Protein AF-A0A9E1MS22-F1 (afdb_monomer_lite)

Secondary structure (DSSP, 8-state):
-PPP---------------S---HHHHHHHHHHHHHHHHHHHHHHHHHHTT--GGGHHHHHHHHHHHHHHHHHHHH--TTTS-HHHHHHHHHHHHHHHHHHHTT-

Radius of gyration: 23.84 Å; chains: 1; bounding box: 70×46×55 Å

Foldseek 3Di:
DDDDDDDDPPPPPPVPPPPLAADPVLVVLLVVLLVLLVVVLVLLVVCVVVVNDPVCVVVVVVSVVVNVVSVVVLVVDDPVPDDPNSVVVSVVSVVSSVVSVVVSD

Structure (mmCIF, N/CA/C/O backbone):
data_AF-A0A9E1MS22-F1
#
_entry.id   AF-A0A9E1MS22-F1
#
loop_
_atom_site.group_PDB
_atom_site.id
_atom_site.type_symbol
_atom_site.label_atom_id
_atom_site.label_alt_id
_atom_site.label_comp_id
_atom_site.label_asym_id
_atom_site.label_entity_id
_atom_site.label_seq_id
_atom_site.pdbx_PDB_ins_code
_atom_site.Cartn_x
_atom_site.Cartn_y
_atom_site.Cartn_z
_atom_site.occupancy
_atom_site.B_iso_or_equiv
_atom_site.auth_seq_id
_atom_site.auth_comp_id
_atom_site.auth_asym_id
_atom_site.auth_atom_id
_atom_site.pdbx_PDB_model_num
ATOM 1 N N . GLU A 1 1 ? 55.080 -39.930 -32.904 1.00 44.41 1 GLU A N 1
ATOM 2 C CA . GLU A 1 1 ? 54.482 -38.814 -33.651 1.00 44.41 1 GLU A CA 1
ATOM 3 C C . GLU A 1 1 ? 52.994 -38.835 -33.374 1.00 44.41 1 GLU A C 1
ATOM 5 O O . GLU A 1 1 ? 52.425 -39.918 -33.263 1.00 44.41 1 GLU A O 1
ATOM 10 N N . GLU A 1 2 ? 52.486 -37.656 -33.048 1.00 48.62 2 GLU A N 1
ATOM 11 C CA . GLU A 1 2 ? 51.218 -37.335 -32.385 1.00 48.62 2 GLU A CA 1
ATOM 12 C C . GLU A 1 2 ? 49.966 -37.779 -33.157 1.00 48.62 2 GLU A C 1
ATOM 14 O O . GLU A 1 2 ? 49.990 -37.814 -34.388 1.00 48.62 2 GLU A O 1
ATOM 19 N N . PRO A 1 3 ? 48.839 -38.051 -32.475 1.00 49.94 3 PRO A N 1
ATOM 20 C CA . PRO A 1 3 ? 47.537 -37.711 -33.019 1.00 49.94 3 PRO A CA 1
ATOM 21 C C . PRO A 1 3 ? 47.260 -36.223 -32.748 1.00 49.94 3 PRO A C 1
ATOM 23 O O . PRO A 1 3 ? 47.319 -35.785 -31.599 1.00 49.94 3 PRO A O 1
ATOM 26 N N . GLU A 1 4 ? 46.988 -35.461 -33.808 1.00 50.38 4 GLU A N 1
ATOM 27 C CA . GLU A 1 4 ? 46.494 -34.086 -33.711 1.00 50.38 4 GLU A CA 1
ATOM 28 C C . GLU A 1 4 ? 45.187 -34.032 -32.906 1.00 50.38 4 GLU A C 1
ATOM 30 O O . GLU A 1 4 ? 44.254 -34.811 -33.116 1.00 50.38 4 GLU A O 1
ATOM 35 N N . GLU A 1 5 ? 45.195 -33.102 -31.958 1.00 51.16 5 GLU A N 1
ATOM 36 C CA . GLU A 1 5 ? 44.094 -32.591 -31.152 1.00 51.16 5 GLU A CA 1
ATOM 37 C C . GLU A 1 5 ? 43.126 -31.738 -31.997 1.00 51.16 5 GLU A C 1
ATOM 39 O O . GLU A 1 5 ? 43.434 -31.376 -33.134 1.00 51.16 5 GLU A O 1
ATOM 44 N N . THR A 1 6 ? 42.041 -31.284 -31.357 1.00 44.09 6 THR A N 1
ATOM 45 C CA . THR A 1 6 ? 41.071 -30.248 -31.791 1.00 44.09 6 THR A CA 1
ATOM 46 C C . THR A 1 6 ? 39.997 -30.725 -32.793 1.00 44.09 6 THR A C 1
ATOM 48 O O . THR A 1 6 ? 40.293 -31.356 -33.797 1.00 44.09 6 THR A O 1
ATOM 51 N N . GLU A 1 7 ? 38.693 -30.519 -32.586 1.00 46.22 7 GLU A N 1
ATOM 52 C CA . GLU A 1 7 ? 38.006 -29.449 -31.854 1.00 46.22 7 GLU A CA 1
ATOM 53 C C . GLU A 1 7 ? 36.783 -29.983 -31.078 1.00 46.22 7 GLU A C 1
ATOM 55 O O . GLU A 1 7 ? 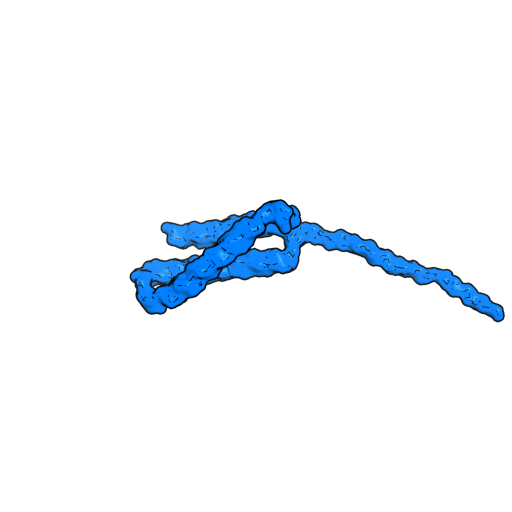35.913 -30.659 -31.634 1.00 46.22 7 GLU A O 1
ATOM 60 N N . GLU A 1 8 ? 36.711 -29.654 -29.784 1.00 59.38 8 GLU A N 1
ATOM 61 C CA . GLU A 1 8 ? 35.436 -29.454 -29.089 1.00 59.38 8 GLU A CA 1
ATOM 62 C C . GLU A 1 8 ? 34.668 -28.348 -29.824 1.00 59.38 8 GLU A C 1
ATOM 64 O O . GLU A 1 8 ? 35.266 -27.315 -30.133 1.00 59.38 8 GLU A O 1
ATOM 69 N N . PRO A 1 9 ? 33.360 -28.486 -30.085 1.00 48.88 9 PRO A N 1
ATOM 70 C CA . PRO A 1 9 ? 32.571 -27.296 -30.313 1.00 48.88 9 PRO A CA 1
ATOM 71 C C . PRO A 1 9 ? 32.499 -26.563 -28.972 1.00 48.88 9 PRO A C 1
ATOM 73 O O . PRO A 1 9 ? 31.881 -27.056 -28.028 1.00 48.88 9 PRO A O 1
ATOM 76 N N . GLU A 1 10 ? 33.165 -25.408 -28.899 1.00 46.03 10 GLU A N 1
ATOM 77 C CA . GLU A 1 10 ? 32.884 -24.382 -27.902 1.00 46.03 10 GLU A CA 1
ATOM 78 C C . GLU A 1 10 ? 31.363 -24.254 -27.766 1.00 46.03 10 GLU A C 1
ATOM 80 O O . GLU A 1 10 ? 30.658 -23.958 -28.740 1.00 46.03 10 GLU A O 1
ATOM 85 N N . GLU A 1 11 ? 30.861 -24.481 -26.550 1.00 50.25 11 GLU A N 1
ATOM 86 C CA . GLU A 1 11 ? 29.625 -23.870 -26.086 1.00 50.25 11 GLU A CA 1
ATOM 87 C C . GLU A 1 11 ? 29.776 -22.366 -26.306 1.00 50.25 11 GLU A C 1
ATOM 89 O O . GLU A 1 11 ? 30.279 -21.618 -25.470 1.00 50.25 11 GLU A O 1
ATOM 94 N N . THR A 1 12 ? 29.331 -21.911 -27.473 1.00 42.25 12 THR A N 1
ATOM 95 C CA . THR A 1 12 ? 28.812 -20.563 -27.593 1.00 42.25 12 THR A CA 1
ATOM 96 C C . THR A 1 12 ? 27.538 -20.580 -26.760 1.00 42.25 12 THR A C 1
ATOM 98 O O . THR A 1 12 ? 26.449 -20.836 -27.273 1.00 42.25 12 THR A O 1
ATOM 101 N N . GLU A 1 13 ? 27.683 -20.365 -25.450 1.00 49.97 13 GLU A N 1
ATOM 102 C CA . GLU A 1 13 ? 26.642 -19.707 -24.676 1.00 49.97 13 GLU A CA 1
ATOM 103 C C . GLU A 1 13 ? 26.459 -18.341 -25.342 1.00 49.97 13 GLU A C 1
ATOM 105 O O . GLU A 1 13 ? 27.077 -17.335 -24.988 1.00 49.97 13 GLU A O 1
ATOM 110 N N . GLU A 1 14 ? 25.638 -18.321 -26.394 1.00 45.00 14 GLU A N 1
ATOM 111 C CA . GLU A 1 14 ? 24.934 -17.115 -26.779 1.00 45.00 14 GLU A CA 1
ATOM 112 C C . GLU A 1 14 ? 24.343 -16.567 -25.476 1.00 45.00 14 GLU A C 1
ATOM 114 O O . GLU A 1 14 ? 23.768 -17.357 -24.714 1.00 45.00 14 GLU A O 1
ATOM 119 N N . PRO A 1 15 ? 24.491 -15.265 -25.162 1.00 48.84 15 PRO A N 1
ATOM 120 C CA . PRO A 1 15 ? 23.714 -14.685 -24.088 1.00 48.84 15 PRO A CA 1
ATOM 121 C C . PRO A 1 15 ? 22.272 -14.905 -24.512 1.00 48.84 15 PRO A C 1
ATOM 123 O O . PRO A 1 15 ? 21.761 -14.243 -25.413 1.00 48.84 15 PRO A O 1
ATOM 126 N N . THR A 1 16 ? 21.674 -15.940 -23.932 1.00 41.78 16 THR A N 1
ATOM 127 C CA . THR A 1 16 ? 20.283 -16.276 -24.123 1.00 41.78 16 THR A CA 1
ATOM 128 C C . THR A 1 16 ? 19.589 -14.994 -23.720 1.00 41.78 16 THR A C 1
ATOM 130 O O . THR A 1 16 ? 19.730 -14.577 -22.570 1.00 41.78 16 THR A O 1
ATOM 133 N N . GLU A 1 17 ? 18.965 -14.303 -24.678 1.00 54.16 17 GLU A N 1
ATOM 134 C CA . GLU A 1 17 ? 17.997 -13.262 -24.368 1.00 54.16 17 GLU A CA 1
ATOM 135 C C . GLU A 1 17 ? 17.027 -13.925 -23.395 1.00 54.16 17 GLU A C 1
ATOM 137 O O . GLU A 1 17 ? 16.165 -14.716 -23.792 1.00 54.16 17 GLU A O 1
ATOM 142 N N . GLU A 1 18 ? 17.243 -13.692 -22.097 1.00 55.28 18 GLU A N 1
ATOM 143 C CA . GLU A 1 18 ? 16.290 -14.066 -21.076 1.00 55.28 18 GLU A CA 1
ATOM 144 C C . GLU A 1 18 ? 14.963 -13.486 -21.557 1.00 55.28 18 GLU A C 1
ATOM 146 O O . GLU A 1 18 ? 14.941 -12.341 -22.031 1.00 55.28 18 GLU A O 1
ATOM 151 N N . PRO A 1 19 ? 13.860 -14.254 -21.525 1.00 50.72 19 PRO A N 1
ATOM 152 C CA . PRO A 1 19 ? 12.581 -13.703 -21.927 1.00 50.72 19 PRO A CA 1
ATOM 153 C C . PRO A 1 19 ? 12.405 -12.406 -21.149 1.00 50.72 19 PRO A C 1
ATOM 155 O O . PRO A 1 19 ? 12.511 -12.436 -19.925 1.00 50.72 19 PRO A O 1
ATOM 158 N N . ALA A 1 20 ? 12.216 -11.299 -21.875 1.00 64.06 20 ALA A N 1
ATOM 159 C CA . ALA A 1 20 ? 12.043 -9.946 -21.360 1.00 64.06 20 ALA A CA 1
ATOM 160 C C . ALA A 1 20 ? 10.874 -9.912 -20.363 1.00 64.06 20 ALA A C 1
ATOM 162 O O . ALA A 1 20 ? 9.734 -9.593 -20.700 1.00 64.06 20 ALA A O 1
ATOM 163 N N . GLY A 1 21 ? 11.152 -10.367 -19.152 1.00 72.81 21 GLY A N 1
ATOM 164 C CA . GLY A 1 21 ? 10.218 -10.619 -18.079 1.00 72.81 21 GLY A CA 1
ATOM 165 C C . GLY A 1 21 ? 10.424 -9.599 -16.981 1.00 72.81 21 GLY A C 1
ATOM 166 O O . GLY A 1 21 ? 11.339 -8.780 -17.019 1.00 72.81 21 GLY A O 1
ATOM 167 N N . VAL A 1 22 ? 9.532 -9.635 -16.001 1.00 85.31 22 VAL A N 1
ATOM 168 C CA . VAL A 1 22 ? 9.632 -8.745 -14.848 1.00 85.31 22 VAL A CA 1
ATOM 169 C C . VAL A 1 22 ? 10.909 -9.082 -14.084 1.00 85.31 22 VAL A C 1
ATOM 171 O O . VAL A 1 22 ? 11.119 -10.239 -13.708 1.00 85.31 22 VAL A O 1
ATOM 174 N N . SER A 1 23 ? 11.731 -8.072 -13.828 1.00 88.44 23 SER A N 1
ATOM 175 C CA . SER A 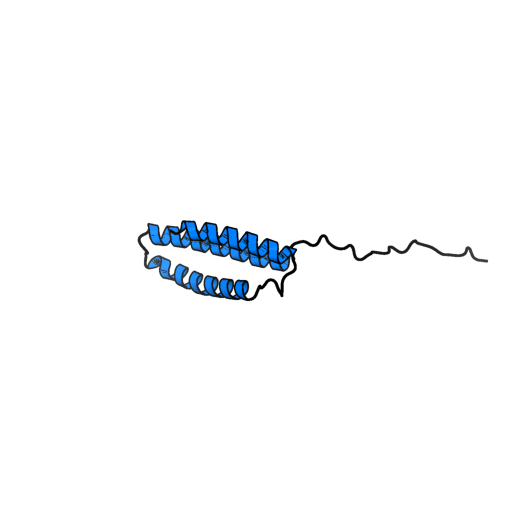1 23 ? 12.935 -8.169 -13.014 1.00 88.44 23 SER A CA 1
ATOM 176 C C . SER A 1 23 ? 12.571 -8.757 -11.650 1.00 88.44 23 SER A C 1
ATOM 178 O O . SER A 1 23 ? 11.646 -8.279 -10.989 1.00 88.44 23 SER A O 1
ATOM 180 N N . ALA A 1 24 ? 13.284 -9.793 -11.201 1.00 89.00 24 ALA A N 1
ATOM 181 C CA . ALA A 1 24 ? 12.940 -10.505 -9.966 1.00 89.00 24 ALA A CA 1
ATOM 182 C C . ALA A 1 24 ? 12.905 -9.573 -8.739 1.00 89.00 24 ALA A C 1
ATOM 184 O O . ALA A 1 24 ? 11.967 -9.639 -7.941 1.00 89.00 24 ALA A O 1
ATOM 185 N N . ASP A 1 25 ? 13.876 -8.660 -8.641 1.00 87.38 25 ASP A N 1
ATOM 186 C CA . ASP A 1 25 ? 13.943 -7.656 -7.575 1.00 87.38 25 ASP A CA 1
ATOM 187 C C . ASP A 1 25 ? 12.755 -6.691 -7.634 1.00 87.38 25 ASP A C 1
ATOM 189 O O . ASP A 1 25 ? 12.091 -6.449 -6.626 1.00 87.38 25 ASP A O 1
ATOM 193 N N . PHE A 1 26 ? 12.428 -6.190 -8.829 1.00 87.75 26 PHE A N 1
ATOM 194 C CA . PHE A 1 26 ? 11.283 -5.302 -9.023 1.00 87.75 26 PHE A CA 1
ATOM 195 C C . PHE A 1 26 ? 9.975 -5.994 -8.637 1.00 87.75 26 PHE A C 1
ATOM 197 O O . PHE A 1 26 ? 9.161 -5.449 -7.886 1.00 87.75 26 PHE A O 1
ATOM 204 N N . LYS A 1 27 ? 9.800 -7.239 -9.088 1.00 90.25 27 LYS A N 1
ATOM 205 C CA . LYS A 1 27 ? 8.647 -8.060 -8.739 1.00 90.25 27 LYS A CA 1
ATOM 206 C C . LYS A 1 27 ? 8.528 -8.237 -7.224 1.00 90.25 27 LYS A C 1
ATOM 208 O O . LYS A 1 27 ? 7.426 -8.121 -6.693 1.00 90.25 27 LYS A O 1
ATOM 213 N N . ALA A 1 28 ? 9.635 -8.494 -6.527 1.00 90.81 28 ALA A N 1
ATOM 214 C CA . ALA A 1 28 ? 9.641 -8.653 -5.076 1.00 90.81 28 ALA A CA 1
ATOM 215 C C . ALA A 1 28 ? 9.192 -7.371 -4.354 1.00 90.81 28 ALA A C 1
ATOM 217 O O . ALA A 1 28 ? 8.340 -7.449 -3.468 1.00 90.81 28 ALA A O 1
ATOM 218 N N . VAL A 1 29 ? 9.687 -6.201 -4.779 1.00 89.81 29 VAL A N 1
ATOM 219 C CA . VAL A 1 29 ? 9.282 -4.896 -4.220 1.00 89.81 29 VAL A CA 1
ATOM 220 C C . VAL A 1 29 ? 7.790 -4.635 -4.444 1.00 89.81 29 VAL A C 1
ATOM 222 O O . VAL A 1 29 ? 7.077 -4.246 -3.517 1.00 89.81 29 VAL A O 1
ATOM 225 N N . MET A 1 30 ? 7.285 -4.892 -5.653 1.00 90.75 30 MET A N 1
ATOM 226 C CA . MET A 1 30 ? 5.861 -4.748 -5.971 1.00 90.75 30 MET A CA 1
ATOM 227 C C . MET A 1 30 ? 4.971 -5.719 -5.175 1.00 90.75 30 MET A C 1
ATOM 229 O O . MET A 1 30 ? 3.911 -5.331 -4.682 1.00 90.75 30 MET A O 1
ATOM 233 N N . ASP A 1 31 ? 5.390 -6.979 -5.030 1.00 91.38 31 ASP A N 1
ATOM 234 C CA . ASP A 1 31 ? 4.656 -7.993 -4.263 1.00 91.38 31 ASP A CA 1
ATOM 235 C C . ASP A 1 31 ? 4.608 -7.639 -2.770 1.00 91.38 31 ASP A C 1
ATOM 237 O O . ASP A 1 31 ? 3.599 -7.871 -2.098 1.00 91.38 31 ASP A O 1
ATOM 241 N N . GLU A 1 32 ? 5.700 -7.101 -2.222 1.00 92.25 32 GLU A N 1
ATOM 242 C CA . GLU A 1 32 ? 5.748 -6.617 -0.843 1.00 92.25 32 GLU A CA 1
ATOM 243 C C . GLU A 1 32 ? 4.828 -5.411 -0.642 1.00 92.25 32 GLU A C 1
ATOM 245 O O . GLU A 1 32 ? 4.070 -5.372 0.333 1.00 92.25 32 GLU A O 1
ATOM 250 N N . TYR A 1 33 ? 4.817 -4.483 -1.599 1.00 91.25 33 TYR A N 1
ATOM 251 C CA . TYR A 1 33 ? 3.901 -3.351 -1.596 1.00 91.25 33 TYR A CA 1
ATOM 252 C C . TYR A 1 33 ? 2.433 -3.790 -1.597 1.00 91.25 33 TYR A C 1
ATOM 254 O O . TYR A 1 33 ? 1.653 -3.338 -0.755 1.00 91.25 33 TYR A O 1
ATOM 262 N N . GLU A 1 34 ? 2.048 -4.724 -2.471 1.00 91.12 34 GLU A N 1
ATOM 263 C CA . GLU A 1 34 ? 0.676 -5.244 -2.509 1.00 91.12 34 GLU A CA 1
ATOM 264 C C . GLU A 1 34 ? 0.282 -5.896 -1.173 1.00 91.12 34 GLU A C 1
ATOM 266 O O . GLU A 1 34 ? -0.784 -5.594 -0.631 1.00 91.12 34 GLU A O 1
ATOM 271 N N . LYS A 1 35 ? 1.163 -6.719 -0.586 1.00 93.38 35 LYS A N 1
ATOM 272 C CA . LYS A 1 35 ? 0.937 -7.341 0.734 1.00 93.38 35 LYS A CA 1
ATOM 273 C C . LYS A 1 35 ? 0.791 -6.307 1.848 1.00 93.38 35 LYS A C 1
ATOM 275 O O . LYS A 1 35 ? -0.001 -6.499 2.776 1.00 93.38 35 LYS A O 1
ATOM 280 N N . PHE A 1 36 ? 1.560 -5.222 1.790 1.00 92.50 36 PHE A N 1
ATOM 281 C CA . PHE A 1 36 ? 1.436 -4.126 2.740 1.00 92.50 36 PHE A CA 1
ATOM 282 C C . PHE A 1 36 ? 0.069 -3.439 2.618 1.00 92.50 36 PHE A C 1
ATOM 284 O O . PHE A 1 36 ? -0.606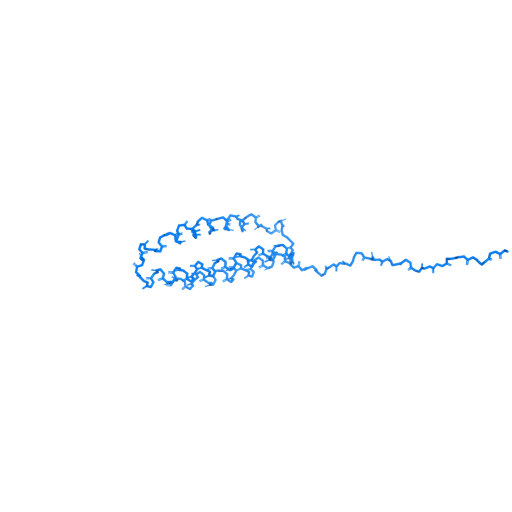 -3.256 3.635 1.00 92.50 36 PHE A O 1
ATOM 291 N N . ILE A 1 37 ? -0.376 -3.127 1.397 1.00 92.38 37 ILE A N 1
ATOM 292 C CA . ILE A 1 37 ? -1.702 -2.544 1.150 1.00 92.38 37 ILE A CA 1
ATOM 293 C C . ILE A 1 37 ? -2.814 -3.484 1.626 1.00 92.38 37 ILE A C 1
ATOM 295 O O . ILE A 1 37 ? -3.752 -3.021 2.272 1.00 92.38 37 ILE A O 1
ATOM 299 N N . ASP A 1 38 ? -2.702 -4.795 1.404 1.00 93.44 38 ASP A N 1
ATOM 300 C CA . ASP A 1 38 ? -3.655 -5.778 1.941 1.00 93.44 38 ASP A CA 1
ATOM 301 C C . ASP A 1 38 ? -3.759 -5.705 3.469 1.00 93.44 38 ASP A C 1
ATOM 303 O O . ASP A 1 38 ? -4.858 -5.688 4.037 1.00 93.44 38 ASP A O 1
ATOM 307 N N . LYS A 1 39 ? -2.613 -5.623 4.159 1.00 92.44 39 LYS A N 1
ATOM 308 C CA . LYS A 1 39 ? -2.577 -5.450 5.617 1.00 92.44 39 LYS A CA 1
ATOM 309 C C . LYS A 1 39 ? -3.230 -4.130 6.026 1.00 92.44 39 LYS A C 1
ATOM 311 O O . LYS A 1 39 ? -4.022 -4.130 6.969 1.00 92.44 39 LYS A O 1
ATOM 316 N N . TYR A 1 40 ? -2.924 -3.040 5.326 1.00 92.62 40 TYR A N 1
ATOM 317 C CA . TYR A 1 40 ? -3.496 -1.719 5.581 1.00 92.62 40 TYR A CA 1
ATOM 318 C C . TYR A 1 40 ? -5.019 -1.722 5.416 1.00 92.62 40 TYR A C 1
ATOM 320 O O . TYR A 1 40 ? -5.731 -1.330 6.337 1.00 92.62 40 TYR A O 1
ATOM 328 N N . VAL A 1 41 ? -5.538 -2.245 4.303 1.00 93.00 41 VAL A N 1
ATOM 329 C CA . VAL A 1 41 ? -6.982 -2.322 4.033 1.00 93.00 41 VAL A CA 1
ATOM 330 C C . VAL A 1 41 ? -7.684 -3.178 5.084 1.00 93.00 41 VAL A C 1
ATOM 332 O O . VAL A 1 41 ? -8.705 -2.775 5.645 1.00 93.00 41 VAL A O 1
ATOM 335 N N . LYS A 1 42 ? -7.121 -4.343 5.423 1.00 93.56 42 LYS A N 1
ATOM 336 C CA . LYS A 1 42 ? -7.673 -5.220 6.466 1.00 93.56 42 LYS A CA 1
ATOM 337 C C . LYS A 1 42 ? -7.699 -4.539 7.835 1.00 93.56 42 LYS A C 1
ATOM 339 O O . LYS A 1 42 ? -8.689 -4.675 8.557 1.00 93.56 42 LYS A O 1
ATOM 344 N N . PHE A 1 43 ? -6.633 -3.822 8.187 1.00 93.06 43 PHE A N 1
ATOM 345 C CA . PHE A 1 43 ? -6.561 -3.044 9.420 1.00 93.06 43 PHE A CA 1
ATOM 346 C C . PHE A 1 43 ? -7.608 -1.928 9.427 1.00 93.06 43 PHE A C 1
ATOM 348 O O . PHE A 1 43 ? -8.402 -1.864 10.359 1.00 93.06 43 PHE A O 1
ATOM 355 N N . MET A 1 44 ? -7.677 -1.112 8.373 1.00 91.94 44 MET A N 1
ATOM 356 C CA . MET A 1 44 ? -8.609 0.015 8.278 1.00 91.94 44 MET A CA 1
ATOM 357 C C . MET A 1 44 ? -10.069 -0.440 8.353 1.00 91.94 44 MET A C 1
ATOM 359 O O . MET A 1 44 ? -10.839 0.122 9.126 1.00 91.94 44 MET A O 1
ATOM 363 N N . LYS A 1 45 ? -10.445 -1.526 7.662 1.00 92.62 45 LYS A N 1
ATOM 364 C CA . LYS A 1 45 ? -11.791 -2.118 7.785 1.00 92.62 45 LYS A CA 1
ATOM 365 C C . LYS A 1 45 ? -12.123 -2.514 9.222 1.00 92.62 45 LYS A C 1
ATOM 367 O O . LYS A 1 45 ? -13.238 -2.284 9.686 1.00 92.62 45 LYS A O 1
ATOM 372 N N . LYS A 1 46 ? -11.172 -3.131 9.931 1.00 92.94 46 LYS A N 1
ATOM 373 C CA . LYS A 1 46 ? -11.345 -3.517 11.338 1.00 92.94 46 LYS A CA 1
ATOM 374 C C . LYS A 1 46 ? -11.443 -2.284 12.239 1.00 92.94 46 LYS A C 1
ATOM 376 O O . LYS A 1 46 ? -12.350 -2.218 13.062 1.00 92.94 46 LYS A O 1
ATOM 381 N N . TYR A 1 47 ? -10.554 -1.315 12.044 1.00 92.75 47 TYR A N 1
ATOM 382 C CA . TYR A 1 47 ? -10.488 -0.070 12.801 1.00 92.75 47 TYR A CA 1
ATOM 383 C C . TYR A 1 47 ? -11.792 0.728 12.695 1.00 92.75 47 TYR A C 1
ATOM 385 O O . TYR A 1 47 ? -12.351 1.112 13.719 1.00 92.75 47 TYR A O 1
ATOM 393 N N . GLU A 1 48 ? -12.330 0.904 11.485 1.00 90.62 48 GLU A N 1
ATOM 394 C CA . GLU A 1 48 ? -13.623 1.565 11.264 1.00 90.62 48 GLU A CA 1
ATOM 395 C C . GLU A 1 48 ? -14.782 0.770 11.879 1.00 90.62 48 GLU A C 1
ATOM 397 O O . GLU A 1 48 ? -15.605 1.324 12.607 1.00 90.62 48 GLU A O 1
ATOM 402 N N . LYS A 1 49 ? -14.820 -0.552 11.660 1.00 92.62 49 LYS A N 1
ATOM 403 C CA . LYS A 1 49 ? -15.871 -1.430 12.199 1.00 92.62 49 LYS A CA 1
ATOM 404 C C . LYS A 1 49 ? -15.930 -1.426 13.730 1.00 92.62 49 LYS A C 1
ATOM 406 O O . LYS A 1 49 ? -17.017 -1.524 14.294 1.00 92.62 49 LYS A O 1
ATOM 411 N N . GLU A 1 50 ? -14.785 -1.343 14.400 1.00 92.69 50 GLU A N 1
ATOM 412 C CA . GLU A 1 50 ? -14.688 -1.310 15.865 1.00 92.69 50 GLU A CA 1
ATOM 413 C C . GLU A 1 50 ? -14.880 0.100 16.452 1.00 92.69 50 GLU A C 1
ATOM 415 O O . GLU A 1 50 ? -14.761 0.283 17.663 1.00 92.69 50 GLU A O 1
ATOM 420 N N . GLY A 1 51 ? -15.205 1.102 15.625 1.00 92.75 51 GLY A N 1
ATOM 421 C CA . GLY A 1 51 ? -15.451 2.470 16.082 1.00 92.75 51 GLY A CA 1
ATOM 422 C C . GLY A 1 51 ? -14.174 3.232 16.430 1.00 92.75 51 GLY A C 1
ATOM 423 O O . GLY A 1 51 ? -14.194 4.097 17.302 1.00 92.75 51 GLY A O 1
ATOM 424 N N . ARG A 1 52 ? -13.069 2.916 15.745 1.00 91.00 52 ARG A N 1
ATOM 425 C CA . ARG A 1 52 ? -11.765 3.585 15.857 1.00 91.00 52 ARG A CA 1
ATOM 426 C C . ARG A 1 52 ? -11.168 3.529 17.272 1.00 91.00 52 ARG A C 1
ATOM 428 O O . ARG A 1 52 ? -10.865 4.571 17.861 1.00 91.00 52 ARG A O 1
ATOM 435 N N . PRO A 1 53 ? -10.985 2.328 17.850 1.00 94.56 53 PRO A N 1
ATOM 436 C CA . PRO A 1 53 ? -10.525 2.192 19.225 1.00 94.56 53 PRO A CA 1
ATOM 437 C C . PRO A 1 53 ? -9.099 2.728 19.399 1.00 94.56 53 PRO A C 1
ATOM 439 O O . PRO A 1 53 ? -8.203 2.449 18.600 1.00 94.56 53 PRO A O 1
ATOM 442 N N . LEU A 1 54 ? -8.856 3.449 20.498 1.00 92.25 54 LEU A N 1
ATOM 443 C CA . LEU A 1 54 ? -7.530 4.004 20.808 1.00 92.25 54 LEU A CA 1
ATOM 444 C C . LEU A 1 54 ? -6.452 2.919 20.970 1.00 92.25 54 LEU A C 1
ATOM 446 O O . LEU A 1 54 ? -5.282 3.183 20.717 1.00 92.25 54 LEU A O 1
ATOM 450 N N . SER A 1 55 ? -6.833 1.692 21.340 1.00 92.31 55 SER A N 1
ATOM 451 C CA . SER A 1 55 ? -5.916 0.548 21.447 1.00 92.31 55 SER A CA 1
ATOM 452 C C . SER A 1 55 ? -5.242 0.176 20.122 1.00 92.31 55 SER A C 1
ATOM 454 O O . SER A 1 55 ? -4.190 -0.455 20.142 1.00 92.31 55 SER A O 1
ATOM 456 N N . MET A 1 56 ? -5.811 0.584 18.983 1.00 92.25 56 MET A N 1
ATOM 457 C CA . MET A 1 56 ? -5.264 0.337 17.646 1.00 92.25 56 MET A CA 1
ATOM 458 C C . MET A 1 56 ? -4.459 1.510 17.081 1.00 92.25 56 MET A C 1
ATOM 460 O O . MET A 1 56 ? -3.905 1.396 15.989 1.00 92.25 56 MET A O 1
ATOM 464 N N . LEU A 1 57 ? -4.347 2.630 17.807 1.00 90.75 57 LEU A N 1
ATOM 465 C CA . LEU A 1 57 ? -3.572 3.783 17.340 1.00 90.75 57 LEU A CA 1
ATOM 466 C C . LEU A 1 57 ? -2.100 3.439 17.102 1.00 90.75 57 LEU A C 1
ATOM 468 O O . LEU A 1 57 ? -1.533 3.958 16.151 1.00 90.75 57 LEU A O 1
ATOM 472 N N . SER A 1 58 ? -1.506 2.552 17.910 1.00 90.19 58 SER A N 1
ATOM 473 C CA . SER A 1 58 ? -0.111 2.126 17.721 1.00 90.19 58 SER A CA 1
ATOM 474 C C . SER A 1 58 ? 0.096 1.495 16.341 1.00 90.19 58 SER A C 1
ATOM 476 O O . SER A 1 58 ? 0.954 1.941 15.583 1.00 90.19 58 SER A O 1
ATOM 478 N N . GLU A 1 59 ? -0.751 0.528 15.966 1.00 88.81 59 GLU A N 1
ATOM 479 C CA . GLU A 1 59 ? -0.704 -0.094 14.635 1.00 88.81 59 GLU A CA 1
ATOM 480 C C . GLU A 1 59 ? -0.967 0.934 13.524 1.00 88.81 59 GLU A C 1
ATOM 482 O O . GLU A 1 59 ? -0.275 0.927 12.509 1.00 88.81 59 GLU A O 1
ATOM 487 N N . TYR A 1 60 ? -1.902 1.870 13.719 1.00 88.19 60 TYR A N 1
ATOM 488 C CA . TYR A 1 60 ? -2.144 2.941 12.747 1.00 88.19 60 TYR A CA 1
ATOM 489 C C . TYR A 1 60 ? -0.909 3.837 12.544 1.00 88.19 60 TYR A C 1
ATOM 491 O O . TYR A 1 60 ? -0.539 4.138 11.407 1.00 88.19 60 TYR A O 1
ATOM 499 N N . THR A 1 61 ? -0.236 4.227 13.630 1.00 88.75 61 THR A N 1
ATOM 500 C CA . THR A 1 61 ? 0.985 5.047 13.574 1.00 88.75 61 THR A CA 1
ATOM 501 C C . THR A 1 61 ? 2.184 4.312 12.988 1.00 88.75 61 THR A C 1
ATOM 503 O O . THR A 1 61 ? 3.092 4.966 12.492 1.00 88.75 61 THR A O 1
ATOM 506 N N . GLU A 1 62 ? 2.189 2.978 12.998 1.00 88.88 62 GLU A N 1
ATOM 507 C CA . GLU A 1 62 ? 3.199 2.163 12.313 1.00 88.88 62 GLU A CA 1
ATOM 508 C C . GLU A 1 62 ? 2.889 1.984 10.819 1.00 88.88 62 GLU A C 1
ATOM 510 O O . GLU A 1 62 ? 3.802 1.921 9.994 1.00 88.88 62 GLU A O 1
ATOM 515 N N . LEU A 1 63 ? 1.605 1.908 10.453 1.00 90.44 63 LEU A N 1
ATOM 516 C CA . LEU A 1 63 ? 1.172 1.722 9.067 1.00 90.44 63 LEU A CA 1
ATOM 517 C C . LEU A 1 63 ? 1.305 3.004 8.233 1.00 90.44 63 LEU A C 1
ATOM 519 O O . LEU A 1 63 ? 1.754 2.928 7.094 1.00 90.44 63 LEU A O 1
ATOM 523 N N . MET A 1 64 ? 0.967 4.175 8.780 1.00 87.12 64 MET A N 1
ATOM 524 C CA . MET A 1 64 ? 1.069 5.456 8.059 1.00 87.12 64 MET A CA 1
ATOM 525 C C . MET A 1 64 ? 2.460 5.757 7.469 1.00 87.12 64 MET A C 1
ATOM 527 O O . MET A 1 64 ? 2.530 6.041 6.275 1.00 87.12 64 MET A O 1
ATOM 531 N N . PRO A 1 65 ? 3.572 5.693 8.229 1.00 89.06 65 PRO A N 1
ATOM 532 C CA . PRO A 1 65 ? 4.891 5.997 7.679 1.00 89.06 65 PRO A CA 1
ATOM 533 C C . PRO A 1 65 ? 5.310 4.997 6.599 1.00 89.06 65 PRO A C 1
ATOM 535 O O . PRO A 1 65 ? 5.835 5.418 5.575 1.00 89.06 65 PRO A O 1
ATOM 538 N N . ARG A 1 66 ? 5.001 3.702 6.766 1.00 86.81 66 ARG A N 1
ATOM 539 C CA . ARG A 1 66 ? 5.273 2.695 5.728 1.00 86.81 66 ARG A CA 1
ATOM 540 C C . ARG A 1 66 ? 4.475 2.944 4.457 1.00 86.81 66 ARG A C 1
ATOM 542 O O . ARG A 1 66 ? 5.004 2.767 3.370 1.00 86.81 66 ARG A O 1
ATOM 549 N N . TYR A 1 67 ? 3.218 3.368 4.579 1.00 86.06 67 TYR A N 1
ATOM 550 C CA . TYR A 1 67 ? 2.419 3.738 3.413 1.00 86.06 67 TYR A CA 1
ATOM 551 C C . TYR A 1 67 ? 3.081 4.874 2.631 1.00 86.06 67 TYR A C 1
ATOM 553 O O . TYR A 1 67 ? 3.205 4.774 1.412 1.00 86.06 67 TYR A O 1
ATOM 561 N N . THR A 1 68 ? 3.541 5.918 3.325 1.00 86.62 68 THR A N 1
ATOM 562 C CA . THR A 1 68 ? 4.253 7.036 2.695 1.00 86.62 68 THR A CA 1
ATOM 563 C C . THR A 1 68 ? 5.555 6.577 2.041 1.00 86.62 68 THR A C 1
ATOM 565 O O . THR A 1 68 ? 5.770 6.879 0.875 1.00 86.62 68 THR A O 1
ATOM 568 N N . GLU A 1 69 ? 6.380 5.800 2.745 1.00 88.12 69 GLU A N 1
ATOM 569 C CA . GLU A 1 69 ? 7.653 5.274 2.229 1.00 88.12 69 GLU A CA 1
ATOM 570 C C . GLU A 1 69 ? 7.454 4.439 0.957 1.00 88.12 69 GLU A C 1
ATOM 572 O O . GLU A 1 69 ? 8.148 4.623 -0.046 1.00 88.12 69 GLU A O 1
ATOM 577 N N . PHE A 1 70 ? 6.451 3.559 0.957 1.00 86.44 70 PHE A N 1
ATOM 578 C CA . PHE A 1 70 ? 6.100 2.803 -0.235 1.00 86.44 70 PHE A CA 1
ATOM 579 C C . PHE A 1 70 ? 5.565 3.708 -1.346 1.00 86.44 70 PHE A C 1
ATOM 581 O O . PHE A 1 70 ? 5.952 3.523 -2.492 1.00 86.44 70 PHE A O 1
ATOM 588 N N . ALA A 1 71 ? 4.715 4.693 -1.050 1.00 83.00 71 ALA A N 1
ATOM 589 C CA . ALA A 1 71 ? 4.214 5.621 -2.065 1.00 83.00 71 ALA A CA 1
ATOM 590 C C . ALA A 1 71 ? 5.348 6.426 -2.723 1.00 83.00 71 ALA A C 1
ATOM 592 O O . ALA A 1 71 ? 5.347 6.597 -3.941 1.00 83.00 71 ALA A O 1
ATOM 593 N N . GLU A 1 72 ? 6.337 6.868 -1.945 1.00 86.50 72 GLU A N 1
ATOM 594 C CA . GLU A 1 72 ? 7.539 7.542 -2.450 1.00 86.50 72 GLU A CA 1
ATOM 595 C C . GLU A 1 72 ? 8.398 6.600 -3.299 1.00 86.50 72 GLU A C 1
ATOM 597 O O . GLU A 1 72 ? 8.805 6.965 -4.402 1.00 86.50 72 GLU A O 1
ATOM 602 N N . THR A 1 73 ? 8.601 5.364 -2.837 1.00 84.56 73 THR A N 1
ATOM 603 C CA . THR A 1 73 ? 9.315 4.320 -3.591 1.00 84.56 73 THR A CA 1
ATOM 604 C C . THR A 1 73 ? 8.627 4.041 -4.933 1.00 84.56 73 THR A C 1
ATOM 606 O O . THR A 1 73 ? 9.277 3.994 -5.973 1.00 84.56 73 THR A O 1
ATOM 609 N N . MET A 1 74 ? 7.297 3.932 -4.940 1.00 80.50 74 MET A N 1
ATOM 610 C CA . MET A 1 74 ? 6.491 3.716 -6.148 1.00 80.50 74 MET A CA 1
ATOM 611 C C . MET A 1 74 ? 6.480 4.923 -7.084 1.00 80.50 74 MET A C 1
ATOM 613 O O . MET A 1 74 ? 6.368 4.741 -8.291 1.00 80.50 74 MET A O 1
ATOM 617 N N . ALA A 1 75 ? 6.581 6.144 -6.554 1.00 80.94 75 ALA A N 1
ATOM 618 C CA . ALA A 1 75 ? 6.689 7.360 -7.358 1.00 80.94 75 ALA A CA 1
ATOM 619 C C . ALA A 1 75 ? 8.082 7.525 -7.988 1.00 80.94 75 ALA A C 1
ATOM 621 O O . ALA A 1 75 ? 8.202 8.133 -9.051 1.00 80.94 75 ALA A O 1
ATOM 622 N N . ALA A 1 76 ? 9.128 6.983 -7.354 1.00 82.81 76 ALA A N 1
ATOM 623 C CA . ALA A 1 76 ? 10.476 6.939 -7.920 1.00 82.81 76 ALA A CA 1
ATOM 624 C C . ALA A 1 76 ? 10.576 5.973 -9.115 1.00 82.81 76 ALA A C 1
ATOM 626 O O . ALA A 1 76 ? 11.384 6.187 -10.024 1.00 82.81 76 ALA A O 1
ATOM 627 N N . TYR A 1 77 ? 9.729 4.941 -9.143 1.00 77.56 77 TYR A N 1
ATOM 628 C CA . TYR A 1 77 ? 9.532 4.108 -10.321 1.00 77.56 77 TYR A CA 1
ATOM 629 C C . TYR A 1 77 ? 8.683 4.850 -11.357 1.00 77.56 77 TYR A C 1
ATOM 631 O O . TYR A 1 77 ? 7.462 4.946 -11.260 1.00 77.56 77 TYR A O 1
ATOM 639 N N . ASN A 1 78 ? 9.342 5.371 -12.384 1.00 68.00 78 ASN A N 1
ATOM 640 C CA . ASN A 1 78 ? 8.704 5.880 -13.590 1.00 68.00 78 ASN A CA 1
ATOM 641 C C . ASN A 1 78 ? 9.030 4.954 -14.772 1.00 68.00 78 ASN A C 1
ATOM 643 O O . ASN A 1 78 ? 9.965 4.155 -14.713 1.00 68.00 78 ASN A O 1
ATOM 647 N N . GLY A 1 79 ? 8.257 5.055 -15.857 1.00 63.91 79 GLY A N 1
ATOM 648 C CA . GLY A 1 79 ? 8.490 4.255 -17.066 1.00 63.91 79 GLY A CA 1
ATOM 649 C C . GLY A 1 79 ? 9.872 4.469 -17.701 1.00 63.91 79 GLY A C 1
ATOM 650 O O . GLY A 1 79 ? 10.290 3.641 -18.497 1.00 63.91 79 GLY A O 1
ATOM 651 N N . ASP A 1 80 ? 10.589 5.534 -17.324 1.00 68.81 80 ASP A N 1
ATOM 652 C CA . ASP A 1 80 ? 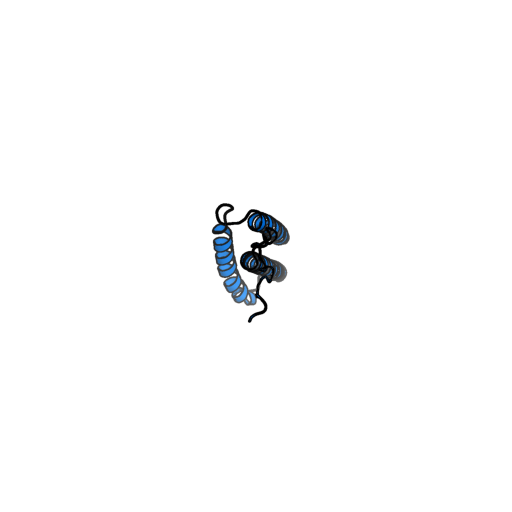11.943 5.828 -17.804 1.00 68.81 80 ASP A CA 1
ATOM 653 C C . ASP A 1 80 ? 13.021 4.960 -17.124 1.00 68.81 80 ASP A C 1
ATOM 655 O O . ASP A 1 80 ? 14.070 4.711 -17.714 1.00 68.81 80 ASP A O 1
ATOM 659 N N . ASN A 1 81 ? 12.763 4.484 -15.899 1.00 76.94 81 ASN A N 1
ATOM 660 C CA . ASN A 1 81 ? 13.685 3.654 -15.112 1.00 76.94 81 ASN A CA 1
ATOM 661 C C . ASN A 1 81 ? 13.339 2.157 -15.153 1.00 76.94 81 ASN A C 1
ATOM 663 O O . ASN A 1 81 ? 14.051 1.347 -14.558 1.00 76.94 81 ASN A O 1
ATOM 667 N N . LEU A 1 82 ? 12.233 1.789 -15.803 1.00 83.50 82 LEU A N 1
ATOM 668 C CA . LEU A 1 82 ? 11.716 0.425 -15.846 1.00 83.50 82 LEU A CA 1
ATOM 669 C C . LEU A 1 82 ? 11.805 -0.157 -17.254 1.00 83.50 82 LEU A C 1
ATOM 671 O O . LEU A 1 82 ? 11.589 0.533 -18.249 1.00 83.50 82 LEU A O 1
ATOM 675 N N . SER A 1 83 ? 12.060 -1.463 -17.339 1.00 87.94 83 SER A N 1
ATOM 676 C CA . SER A 1 83 ? 11.848 -2.195 -18.587 1.00 87.94 83 SER A CA 1
ATOM 677 C C . SER A 1 83 ? 10.359 -2.180 -18.967 1.00 87.94 83 SER A C 1
ATOM 679 O O . SER A 1 83 ? 9.484 -1.945 -18.129 1.00 87.94 83 SER A O 1
ATOM 681 N N . ALA A 1 84 ? 10.035 -2.483 -20.226 1.00 87.88 84 ALA A N 1
ATOM 682 C CA . ALA A 1 84 ? 8.638 -2.581 -20.656 1.00 87.88 84 ALA A CA 1
ATOM 683 C C . ALA A 1 84 ? 7.845 -3.631 -19.848 1.00 87.88 84 ALA A C 1
ATOM 685 O O . ALA A 1 84 ? 6.671 -3.415 -19.543 1.00 87.88 84 ALA A O 1
ATOM 686 N N . ALA A 1 85 ? 8.491 -4.740 -19.470 1.00 88.88 85 ALA A N 1
ATOM 687 C CA . ALA A 1 85 ? 7.885 -5.790 -18.658 1.00 88.88 85 ALA A CA 1
ATOM 688 C C . A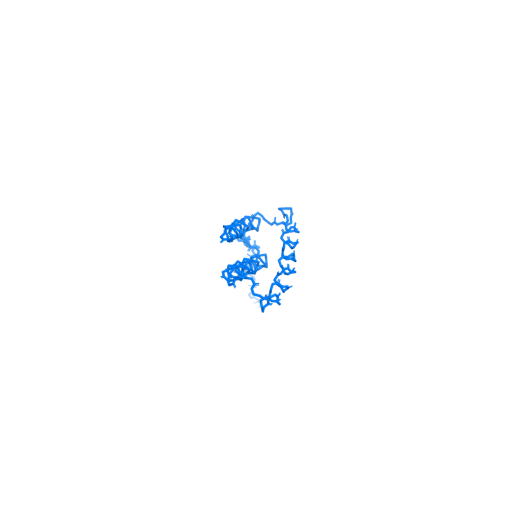LA A 1 85 ? 7.656 -5.336 -17.208 1.00 88.88 85 ALA A C 1
ATOM 690 O O . ALA A 1 85 ? 6.574 -5.550 -16.659 1.00 88.88 85 ALA A O 1
ATOM 691 N N . ASP A 1 86 ? 8.630 -4.647 -16.611 1.00 88.19 86 ASP A N 1
ATOM 692 C CA . ASP A 1 86 ? 8.499 -4.087 -15.263 1.00 88.19 86 ASP A CA 1
ATOM 693 C C . AS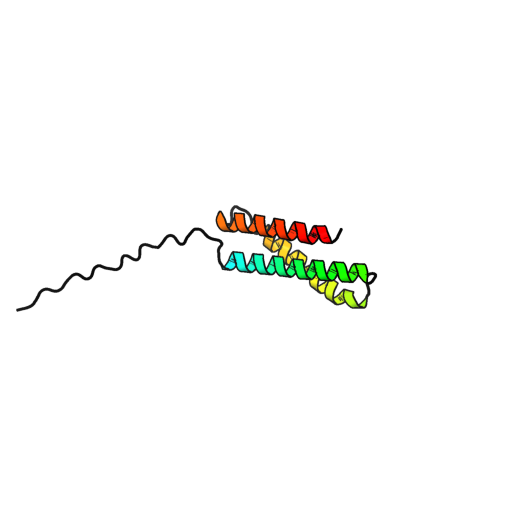P A 1 86 ? 7.415 -3.013 -15.203 1.00 88.19 86 ASP A C 1
ATOM 695 O O . ASP A 1 86 ? 6.589 -3.005 -14.292 1.00 88.19 86 ASP A O 1
ATOM 699 N N . TYR A 1 87 ? 7.352 -2.138 -16.206 1.00 88.38 87 TYR A N 1
ATOM 700 C CA . TYR A 1 87 ? 6.319 -1.110 -16.276 1.00 88.38 87 TYR A CA 1
ATOM 701 C C . TYR A 1 87 ? 4.915 -1.706 -16.452 1.00 88.38 87 TYR A C 1
ATOM 703 O O . TYR A 1 87 ? 3.961 -1.243 -15.823 1.00 88.38 87 TYR A O 1
ATOM 711 N N . ALA A 1 88 ? 4.771 -2.767 -17.252 1.00 90.19 88 ALA A N 1
ATOM 712 C CA . ALA A 1 88 ? 3.509 -3.497 -17.346 1.00 90.19 88 ALA A CA 1
ATOM 713 C C . ALA A 1 88 ? 3.104 -4.080 -15.980 1.00 90.19 88 ALA A C 1
ATOM 715 O O . ALA A 1 88 ? 1.970 -3.882 -15.539 1.00 90.19 88 ALA A O 1
ATOM 716 N N . TYR A 1 89 ? 4.042 -4.712 -15.266 1.00 90.25 89 TYR A N 1
ATOM 717 C CA . TYR A 1 89 ? 3.780 -5.266 -13.936 1.00 90.25 89 TYR A CA 1
ATOM 718 C C . TYR A 1 89 ? 3.438 -4.192 -12.898 1.00 90.25 89 TYR A C 1
ATOM 720 O O . TYR A 1 89 ? 2.524 -4.375 -12.092 1.00 90.25 89 TYR A O 1
ATOM 728 N N . TYR A 1 90 ? 4.111 -3.041 -12.950 1.00 89.88 90 TYR A N 1
ATOM 729 C CA . TYR A 1 90 ? 3.788 -1.870 -12.139 1.00 89.88 90 TYR A CA 1
ATOM 730 C C . TYR A 1 90 ? 2.323 -1.460 -12.314 1.00 89.88 90 TYR A C 1
ATOM 732 O O . TYR A 1 90 ? 1.592 -1.332 -11.331 1.00 89.88 90 TYR A O 1
ATOM 740 N N . ILE A 1 91 ? 1.864 -1.303 -13.563 1.00 90.44 91 ILE A N 1
ATOM 741 C CA . ILE A 1 91 ? 0.475 -0.923 -13.858 1.00 90.44 91 ILE A CA 1
ATOM 742 C C . ILE A 1 91 ? -0.503 -1.961 -13.292 1.00 90.44 91 ILE A C 1
ATOM 744 O O . ILE A 1 91 ? -1.504 -1.587 -12.676 1.00 90.44 91 ILE A O 1
ATOM 748 N N . GLU A 1 92 ? -0.220 -3.255 -13.456 1.00 91.50 92 GLU A N 1
ATOM 749 C CA . GLU A 1 92 ? -1.063 -4.329 -12.918 1.00 91.50 92 GLU A CA 1
ATOM 750 C C . GLU A 1 92 ? -1.168 -4.279 -11.389 1.00 91.50 92 GLU A C 1
ATOM 752 O O . GLU A 1 92 ? -2.260 -4.410 -10.824 1.00 91.50 92 GLU A O 1
ATOM 757 N N . VAL A 1 93 ? -0.042 -4.088 -10.701 1.00 91.50 93 VAL A N 1
ATOM 758 C CA . VAL A 1 93 ? 0.020 -3.997 -9.236 1.00 91.50 93 VAL A CA 1
ATOM 759 C C . VAL A 1 93 ? -0.719 -2.752 -8.751 1.00 91.50 93 VAL A C 1
ATOM 761 O O . VAL A 1 93 ? -1.576 -2.861 -7.874 1.00 91.50 93 VAL A O 1
ATOM 764 N N . MET A 1 94 ? -0.489 -1.589 -9.365 1.00 89.88 94 MET A N 1
ATOM 765 C CA . MET A 1 94 ? -1.181 -0.339 -9.028 1.00 89.88 94 MET A CA 1
ATOM 766 C C . MET A 1 94 ? -2.692 -0.423 -9.276 1.00 89.88 94 MET A C 1
ATOM 768 O O . MET A 1 94 ? -3.484 0.095 -8.482 1.00 89.88 94 MET A O 1
ATOM 772 N N . GLY A 1 95 ? -3.114 -1.130 -10.327 1.00 92.56 95 GLY A N 1
ATOM 773 C CA . GLY A 1 95 ? -4.518 -1.448 -10.579 1.00 92.56 95 GLY A CA 1
ATOM 774 C C . GLY A 1 95 ? -5.124 -2.285 -9.450 1.00 92.56 95 GLY A C 1
ATOM 775 O O . GLY A 1 95 ? -6.159 -1.916 -8.888 1.00 92.56 95 GLY A O 1
ATOM 776 N N . ARG A 1 96 ? -4.452 -3.373 -9.053 1.00 93.62 96 ARG A N 1
ATOM 777 C CA . ARG A 1 96 ? -4.879 -4.239 -7.938 1.00 93.62 96 ARG A CA 1
ATOM 778 C C . ARG A 1 96 ? -4.913 -3.501 -6.600 1.00 93.62 96 ARG A C 1
ATOM 780 O O . ARG A 1 96 ? -5.839 -3.708 -5.821 1.00 93.62 96 ARG A O 1
ATOM 787 N N . VAL A 1 97 ? -3.928 -2.652 -6.328 1.00 91.50 97 VAL A N 1
ATOM 788 C CA . VAL A 1 97 ? -3.857 -1.810 -5.124 1.00 91.50 97 VAL A CA 1
ATOM 789 C C . VAL A 1 97 ? -5.011 -0.814 -5.091 1.00 91.50 97 VAL A C 1
ATOM 791 O O . VAL A 1 97 ? -5.700 -0.717 -4.078 1.00 91.50 97 VAL A O 1
ATOM 794 N N . SER A 1 98 ? -5.291 -0.145 -6.211 1.00 91.38 98 SER A N 1
ATOM 795 C CA . SER A 1 98 ? -6.419 0.787 -6.319 1.00 91.38 98 SER A CA 1
ATOM 796 C C . SER A 1 98 ? -7.750 0.092 -6.028 1.00 91.38 98 SER A C 1
ATOM 798 O O . SER A 1 98 ? -8.553 0.615 -5.263 1.00 91.38 98 SER A O 1
ATOM 800 N N . GLN A 1 99 ? -7.966 -1.116 -6.566 1.00 93.06 99 GLN A N 1
ATOM 801 C CA . GLN A 1 99 ? -9.167 -1.910 -6.270 1.00 93.06 99 GLN A CA 1
ATOM 802 C C . GLN A 1 99 ? -9.304 -2.219 -4.775 1.00 93.06 99 GLN A C 1
ATOM 804 O O . GLN A 1 99 ? -10.370 -1.993 -4.213 1.00 93.06 99 GLN A O 1
ATOM 809 N N . LYS A 1 100 ? -8.227 -2.653 -4.108 1.00 92.44 100 LYS A N 1
ATOM 810 C CA . LYS A 1 100 ? -8.234 -2.933 -2.659 1.00 92.44 100 LYS A CA 1
ATOM 811 C C . LYS A 1 100 ? -8.560 -1.690 -1.829 1.00 92.44 100 LYS A C 1
ATOM 813 O O . LYS A 1 100 ? -9.324 -1.772 -0.871 1.00 92.44 100 LYS A O 1
ATOM 818 N N . LEU A 1 101 ? -7.989 -0.538 -2.189 1.00 89.56 101 LEU A N 1
ATOM 819 C CA . LEU A 1 101 ? -8.242 0.731 -1.498 1.00 89.56 101 LEU A CA 1
ATOM 820 C C . LEU A 1 101 ? -9.686 1.211 -1.682 1.00 89.56 101 LEU A C 1
ATOM 822 O O . LEU A 1 101 ? -10.260 1.756 -0.743 1.00 89.56 101 LEU A O 1
ATOM 826 N N . LEU A 1 102 ? -10.301 0.960 -2.843 1.00 92.06 102 LEU A N 1
ATOM 827 C CA . LEU A 1 102 ? -11.722 1.249 -3.067 1.00 92.06 102 LEU A CA 1
ATOM 828 C C . LEU A 1 102 ? -12.644 0.434 -2.151 1.00 92.06 102 LEU A C 1
ATOM 830 O O . LEU A 1 102 ? -13.743 0.888 -1.855 1.00 92.06 102 LEU A O 1
ATOM 834 N N . GLU A 1 103 ? -12.204 -0.723 -1.644 1.00 89.56 103 GLU A N 1
ATOM 835 C CA . GLU A 1 103 ? -12.983 -1.506 -0.677 1.00 89.56 103 GLU A CA 1
ATOM 836 C C . GLU A 1 103 ? -13.077 -0.859 0.720 1.00 89.56 103 GLU A C 1
ATOM 838 O O . GLU A 1 103 ? -13.749 -1.410 1.596 1.00 89.56 103 GLU A O 1
ATOM 843 N N . LEU A 1 104 ? -12.362 0.244 0.969 1.00 83.62 104 LEU A N 1
ATOM 844 C CA . LEU A 1 104 ? -12.456 1.024 2.210 1.00 83.62 104 LEU A CA 1
ATOM 845 C C . LEU A 1 104 ? -13.599 2.047 2.210 1.00 83.62 104 LEU A C 1
ATOM 847 O O . LEU A 1 104 ? -13.858 2.637 3.259 1.00 83.62 104 LEU A O 1
ATOM 851 N N . ASN A 1 105 ? -14.247 2.268 1.066 1.00 65.00 105 ASN A N 1
ATOM 852 C CA . ASN A 1 105 ? -15.284 3.280 0.862 1.00 65.00 105 ASN A CA 1
ATOM 853 C C . ASN A 1 105 ? -16.694 2.673 0.903 1.00 65.00 105 ASN A C 1
ATOM 855 O O . ASN A 1 105 ? -17.616 3.388 1.353 1.00 65.00 105 ASN A O 1
#

pLDDT: mean 80.86, std 16.36, range [41.78, 94.56]

Sequence (105 aa):
EEPEETEEPEETEEPTEEPAGVSADFKAVMDEYEKFIDKYVKFMKKYEKEGRPLSMLSEYTELMPRYTEFAETMAAYNGDNLSAADYAYYIEVMGRVSQKLLELN